Protein AF-A0A8H4BE62-F1 (afdb_monomer_lite)

Radius of gyration: 27.96 Å; chains: 1; bounding box: 68×31×73 Å

Structure (mmCIF, N/CA/C/O backbone):
data_AF-A0A8H4BE62-F1
#
_entry.id   AF-A0A8H4BE62-F1
#
loop_
_atom_site.group_PDB
_atom_site.id
_atom_site.type_symbol
_atom_site.label_atom_id
_atom_site.label_alt_id
_atom_site.label_comp_id
_atom_site.label_asym_id
_atom_site.label_entity_id
_atom_site.label_seq_id
_atom_site.pdbx_PDB_ins_code
_atom_site.Cartn_x
_atom_site.Cartn_y
_atom_site.Cartn_z
_atom_site.occupancy
_atom_site.B_iso_or_equiv
_atom_site.auth_seq_id
_atom_site.auth_comp_id
_atom_site.auth_asym_id
_atom_site.auth_atom_id
_atom_site.pdbx_PDB_model_num
ATOM 1 N N . MET A 1 1 ? -50.046 -5.126 2.661 1.00 38.44 1 MET A N 1
ATOM 2 C CA . MET A 1 1 ? -50.877 -5.846 1.677 1.00 38.44 1 MET A CA 1
ATOM 3 C C . MET A 1 1 ? -49.923 -6.766 0.931 1.00 38.44 1 MET A C 1
ATOM 5 O O . MET A 1 1 ? -48.998 -6.266 0.308 1.00 38.44 1 MET A O 1
ATOM 9 N N . PHE A 1 2 ? -50.019 -8.070 1.193 1.00 35.78 2 PHE A N 1
ATOM 10 C CA . PHE A 1 2 ? -49.223 -9.128 0.557 1.00 35.78 2 PHE A CA 1
ATOM 11 C C . PHE A 1 2 ? -49.812 -9.505 -0.812 1.00 35.78 2 PHE A C 1
ATOM 13 O O . PHE A 1 2 ? -50.955 -9.131 -1.055 1.00 35.78 2 PHE A O 1
ATOM 20 N N . THR A 1 3 ? -49.035 -10.317 -1.556 1.00 38.31 3 THR A N 1
ATOM 21 C CA . THR A 1 3 ? -49.293 -11.178 -2.749 1.00 38.31 3 THR A CA 1
ATOM 22 C C . THR A 1 3 ? -48.547 -10.704 -4.006 1.00 38.31 3 THR A C 1
ATOM 24 O O . THR A 1 3 ? -48.834 -9.619 -4.497 1.00 38.31 3 THR A O 1
ATOM 27 N N . THR A 1 4 ? -47.391 -11.314 -4.338 1.00 46.31 4 THR A N 1
ATOM 28 C CA . THR A 1 4 ? -47.184 -12.451 -5.292 1.00 46.31 4 THR A CA 1
ATOM 29 C C . THR A 1 4 ? -47.584 -12.058 -6.726 1.00 46.31 4 THR A C 1
ATOM 31 O O . THR A 1 4 ? -48.658 -11.518 -6.930 1.00 46.31 4 THR A O 1
ATOM 34 N N . ASP A 1 5 ? -46.744 -12.214 -7.751 1.00 39.62 5 ASP A N 1
ATOM 35 C CA . ASP A 1 5 ? -46.407 -13.542 -8.253 1.00 39.62 5 ASP A CA 1
ATOM 36 C C . ASP A 1 5 ? -45.149 -13.600 -9.129 1.00 39.62 5 ASP A C 1
ATOM 38 O O . ASP A 1 5 ? -44.810 -12.681 -9.876 1.00 39.62 5 ASP A O 1
ATOM 42 N N . LEU A 1 6 ? -44.510 -14.756 -9.010 1.00 47.47 6 LEU A N 1
ATOM 43 C CA . LEU A 1 6 ? -43.543 -15.362 -9.911 1.00 47.47 6 LEU A CA 1
ATOM 44 C C . LEU A 1 6 ? -44.332 -15.975 -11.084 1.00 47.47 6 LEU A C 1
ATOM 46 O O . LEU A 1 6 ? -45.311 -16.658 -10.809 1.00 47.47 6 LEU A O 1
ATOM 50 N N . ALA A 1 7 ? -43.900 -15.811 -12.337 1.00 39.53 7 ALA A N 1
ATOM 51 C CA . ALA A 1 7 ? -43.861 -16.889 -13.344 1.00 39.53 7 ALA A CA 1
ATOM 52 C C . ALA A 1 7 ? -43.546 -16.348 -14.749 1.00 39.53 7 ALA A C 1
ATOM 54 O O . ALA A 1 7 ? -44.242 -15.487 -15.277 1.00 39.53 7 ALA A O 1
ATOM 55 N N . ASP A 1 8 ? -42.484 -16.911 -15.324 1.00 41.12 8 ASP A N 1
ATOM 56 C CA . ASP A 1 8 ? -42.421 -17.468 -16.675 1.00 41.12 8 ASP A CA 1
ATOM 57 C C . ASP A 1 8 ? -43.060 -16.701 -17.838 1.00 41.12 8 ASP A C 1
ATOM 59 O O . ASP A 1 8 ? -44.265 -16.760 -18.061 1.00 41.12 8 ASP A O 1
ATOM 63 N N . SER A 1 9 ? -42.212 -16.158 -18.714 1.00 43.31 9 SER A N 1
ATOM 64 C CA . SER A 1 9 ? -42.371 -16.392 -20.157 1.00 43.31 9 SER A CA 1
ATOM 65 C C . SER A 1 9 ? -41.073 -16.016 -20.877 1.00 43.31 9 SER A C 1
ATOM 67 O O . SER A 1 9 ? -40.690 -14.852 -20.943 1.00 43.31 9 SER A O 1
ATOM 69 N N . LEU A 1 10 ? -40.221 -17.003 -21.133 1.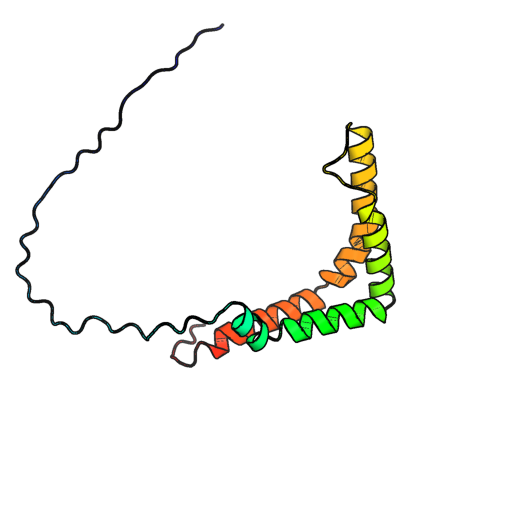00 47.66 10 LEU A N 1
ATOM 70 C CA . LEU A 1 10 ? -40.133 -17.718 -22.408 1.00 47.66 10 LEU A CA 1
ATOM 71 C C . LEU A 1 10 ? -39.304 -16.939 -23.439 1.00 47.66 10 LEU A C 1
ATOM 73 O O . LEU A 1 10 ? -39.735 -15.977 -24.067 1.00 47.66 10 LEU A O 1
ATOM 77 N N . ILE A 1 11 ? -38.074 -17.425 -23.589 1.00 45.84 11 ILE A N 1
ATOM 78 C CA . ILE A 1 11 ? -37.151 -17.151 -24.684 1.00 45.84 11 ILE A CA 1
ATOM 79 C C . ILE A 1 11 ? -37.901 -17.315 -26.012 1.00 45.84 11 ILE A C 1
ATOM 81 O O . ILE A 1 11 ? -38.334 -18.416 -26.343 1.00 45.84 11 ILE A O 1
ATOM 85 N N . HIS A 1 12 ? -38.005 -16.238 -26.787 1.00 39.97 12 HIS A N 1
ATOM 86 C CA . HIS A 1 12 ? -38.400 -16.297 -28.191 1.00 39.97 12 HIS A CA 1
ATOM 87 C C . HIS A 1 12 ? -37.262 -15.732 -29.045 1.00 39.97 12 HIS A C 1
ATOM 89 O O . HIS A 1 12 ? -37.321 -14.616 -29.556 1.00 39.97 12 HIS A O 1
ATOM 95 N N . CYS A 1 13 ? -36.180 -16.505 -29.160 1.00 37.72 13 CYS A N 1
ATOM 96 C CA . CYS A 1 13 ? -35.168 -16.276 -30.185 1.00 37.72 13 CYS A CA 1
ATOM 97 C C . CYS A 1 13 ? -35.760 -16.676 -31.540 1.00 37.72 13 CYS A C 1
ATOM 99 O O . CYS A 1 13 ? -35.693 -17.839 -31.931 1.00 37.72 13 CYS A O 1
ATOM 101 N N . SER A 1 14 ? -36.343 -15.715 -32.254 1.00 42.81 14 SER A N 1
ATOM 102 C CA . SER A 1 14 ? -36.630 -15.872 -33.680 1.00 42.81 14 SER A CA 1
ATOM 103 C C . SER A 1 14 ? -35.317 -15.730 -34.446 1.00 42.81 14 SER A C 1
ATOM 105 O O . SER A 1 14 ? -34.847 -14.616 -34.669 1.00 42.81 14 SER A O 1
ATOM 107 N N . ILE A 1 15 ? -34.707 -16.852 -34.821 1.00 42.78 15 ILE A N 1
ATOM 108 C CA . ILE A 1 15 ? -33.654 -16.875 -35.837 1.00 42.78 15 ILE A CA 1
ATOM 109 C C . ILE A 1 15 ? -34.369 -16.648 -37.172 1.00 42.78 15 ILE A C 1
ATOM 111 O O . ILE A 1 15 ? -35.043 -17.544 -37.674 1.00 42.78 15 ILE A O 1
ATOM 115 N N . LEU A 1 16 ? -34.296 -15.425 -37.697 1.00 43.72 16 LEU A N 1
ATOM 116 C CA . LEU A 1 16 ? -34.649 -15.158 -39.085 1.00 43.72 16 LEU A CA 1
ATOM 117 C C . LEU A 1 16 ? -33.432 -15.565 -39.923 1.00 43.72 16 LEU A C 1
ATOM 119 O O . LEU A 1 16 ? -32.445 -14.835 -40.004 1.00 43.72 16 LEU A O 1
ATOM 123 N N . GLU A 1 17 ? -33.475 -16.786 -40.447 1.00 50.88 17 GLU A N 1
ATOM 124 C CA . GLU A 1 17 ? -32.601 -17.236 -41.523 1.00 50.88 17 GLU A CA 1
ATOM 125 C C . GLU A 1 17 ? -32.975 -16.463 -42.790 1.00 50.88 17 GLU A C 1
ATOM 127 O O . GLU A 1 17 ? -33.929 -16.826 -43.471 1.00 50.88 17 GLU A O 1
ATOM 132 N N . ASP A 1 18 ? -32.222 -15.414 -43.113 1.00 43.28 18 ASP A N 1
ATOM 133 C CA . ASP A 1 18 ? -32.136 -14.942 -44.492 1.00 43.28 18 ASP A CA 1
ATOM 134 C C . ASP A 1 18 ? -30.771 -15.354 -45.039 1.00 43.28 18 ASP A C 1
ATOM 136 O O . ASP A 1 18 ? -29.715 -14.834 -44.668 1.00 43.28 18 ASP A O 1
ATOM 140 N N . ALA A 1 19 ? -30.821 -16.376 -45.891 1.00 54.78 19 ALA A N 1
ATOM 141 C CA . ALA A 1 19 ? -29.708 -16.888 -46.660 1.00 54.78 19 ALA A CA 1
ATOM 142 C C . ALA A 1 19 ? -29.178 -15.783 -47.583 1.00 54.78 19 ALA A C 1
ATOM 144 O O . ALA A 1 19 ? -29.760 -15.492 -48.628 1.00 54.78 19 ALA A O 1
ATOM 145 N N . MET A 1 20 ? -28.066 -15.164 -47.192 1.00 49.94 20 MET A N 1
ATOM 146 C CA . MET A 1 20 ? -27.285 -14.343 -48.105 1.00 49.94 20 MET A CA 1
ATOM 147 C C . MET A 1 20 ? -26.457 -15.256 -49.009 1.00 49.94 20 MET A C 1
ATOM 149 O O . MET A 1 20 ? -25.501 -15.899 -48.577 1.00 49.94 20 MET A O 1
ATOM 153 N N . ASP A 1 21 ? -26.901 -15.299 -50.259 1.00 48.38 21 ASP A N 1
ATOM 154 C CA . ASP A 1 21 ? -26.211 -15.752 -51.460 1.00 48.38 21 ASP A CA 1
ATOM 155 C C . ASP A 1 21 ? -24.724 -15.341 -51.427 1.00 48.38 21 ASP A C 1
ATOM 157 O O . ASP A 1 21 ? -24.388 -14.155 -51.437 1.00 48.38 21 ASP A O 1
ATOM 161 N N . MET A 1 22 ? -23.831 -16.323 -51.288 1.00 52.16 22 MET A N 1
ATOM 162 C CA . MET A 1 22 ? -22.380 -16.127 -51.249 1.00 52.16 22 MET A CA 1
ATOM 163 C C . MET A 1 22 ? -21.817 -16.440 -52.627 1.00 52.16 22 MET A C 1
ATOM 165 O O . MET A 1 22 ? -21.347 -17.549 -52.873 1.00 52.16 22 MET A O 1
ATOM 169 N N . ASP A 1 23 ? -21.849 -15.441 -53.498 1.00 54.56 23 ASP A N 1
ATOM 170 C CA . ASP A 1 23 ? -21.053 -15.431 -54.718 1.00 54.56 23 ASP A CA 1
ATOM 171 C C . ASP A 1 23 ? -20.377 -14.061 -54.837 1.00 54.56 23 ASP A C 1
ATOM 173 O O . ASP A 1 23 ? -20.781 -13.180 -55.591 1.00 54.56 23 ASP A O 1
ATOM 177 N N . ASP A 1 24 ? -19.351 -13.856 -54.011 1.00 48.34 24 ASP A N 1
ATOM 178 C CA . ASP A 1 24 ? -18.363 -12.816 -54.262 1.00 48.34 24 ASP A CA 1
ATOM 179 C C . ASP A 1 24 ? -16.982 -13.386 -53.946 1.00 48.34 24 ASP A C 1
ATOM 181 O O . ASP A 1 24 ? -16.659 -13.753 -52.811 1.00 48.34 24 ASP A O 1
ATOM 185 N N . ALA A 1 25 ? -16.186 -13.553 -54.997 1.00 57.47 25 ALA A N 1
ATOM 186 C CA . ALA A 1 25 ? -14.818 -14.022 -54.922 1.00 57.47 25 ALA A CA 1
ATOM 187 C C . ALA A 1 25 ? -13.970 -12.944 -54.234 1.00 57.47 25 ALA A C 1
ATOM 189 O O . ALA A 1 25 ? -13.352 -12.103 -54.885 1.00 57.47 25 ALA A O 1
ATOM 190 N N . VAL A 1 26 ? -13.951 -12.964 -52.900 1.00 52.88 26 VAL A N 1
ATOM 191 C CA . VAL A 1 26 ? -13.080 -12.100 -52.107 1.00 52.88 26 VAL A CA 1
ATOM 192 C C . VAL A 1 26 ? -11.647 -12.565 -52.331 1.00 52.88 26 VAL A C 1
ATOM 194 O O . VAL A 1 26 ? -11.256 -13.660 -51.924 1.00 52.88 26 VAL A O 1
ATOM 197 N N . ASP A 1 27 ? -10.884 -11.719 -53.017 1.00 49.28 27 ASP A N 1
ATOM 198 C CA . ASP A 1 27 ? -9.439 -11.805 -53.161 1.00 49.28 27 ASP A CA 1
ATOM 199 C C . ASP A 1 27 ? -8.810 -12.267 -51.837 1.00 49.28 27 ASP A C 1
ATOM 201 O O . ASP A 1 27 ? -8.907 -11.596 -50.807 1.00 49.28 27 ASP A O 1
ATOM 205 N N . SER A 1 28 ? -8.184 -13.449 -51.851 1.00 53.31 28 SER A N 1
ATOM 206 C CA . SER A 1 28 ? -7.557 -14.079 -50.679 1.00 53.31 28 SER A CA 1
ATOM 207 C C . SER A 1 28 ? -6.286 -13.358 -50.206 1.00 53.31 28 SER A C 1
ATOM 209 O O .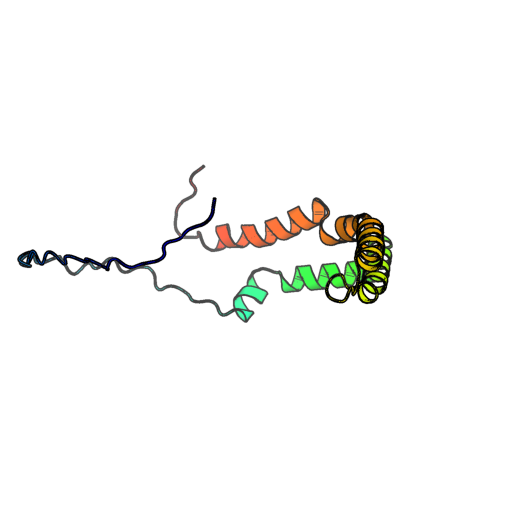 SER A 1 28 ? -5.449 -13.931 -49.507 1.00 53.31 28 SER A O 1
ATOM 211 N N . GLY A 1 29 ? -6.173 -12.062 -50.493 1.00 54.06 29 GLY A N 1
ATOM 212 C CA . GLY A 1 29 ? -5.464 -11.103 -49.661 1.00 54.06 29 GLY A CA 1
ATOM 213 C C . GLY A 1 29 ? -6.135 -10.960 -48.293 1.00 54.06 29 GLY A C 1
ATOM 214 O O . GLY A 1 29 ? -6.365 -9.845 -47.830 1.00 54.06 29 GLY A O 1
ATOM 215 N N . CYS A 1 30 ? -6.459 -12.081 -47.632 1.00 56.94 30 CYS A N 1
ATOM 216 C CA . CYS A 1 30 ? -6.774 -12.105 -46.217 1.00 56.94 30 CYS A CA 1
ATOM 217 C C . CYS A 1 30 ? -5.665 -11.322 -45.532 1.00 56.94 30 CYS A C 1
ATOM 219 O O . CYS A 1 30 ? -4.498 -11.712 -45.612 1.00 56.94 30 CYS A O 1
ATOM 221 N N . LEU A 1 31 ? -6.049 -10.201 -44.923 1.00 58.91 31 LEU A N 1
ATOM 222 C CA . LEU A 1 31 ? -5.231 -9.362 -44.066 1.00 58.91 31 LEU A CA 1
ATOM 223 C C . LEU A 1 31 ? -4.396 -10.279 -43.172 1.00 58.91 31 LEU A C 1
ATOM 225 O O . LEU A 1 31 ? -4.888 -10.791 -42.166 1.00 58.91 31 LEU A O 1
ATOM 229 N N . ARG A 1 32 ? -3.150 -10.554 -43.577 1.00 63.16 32 ARG A N 1
ATOM 230 C CA . ARG A 1 32 ? -2.206 -11.294 -42.750 1.00 63.16 32 ARG A CA 1
ATOM 231 C C . ARG A 1 32 ? -1.914 -10.372 -41.587 1.00 63.16 32 ARG A C 1
ATOM 233 O O . ARG A 1 32 ? -1.083 -9.473 -41.693 1.00 63.16 32 ARG A O 1
ATOM 240 N N . LEU A 1 33 ? -2.666 -10.559 -40.507 1.00 60.56 33 LEU A N 1
ATOM 241 C CA . LEU A 1 33 ? -2.333 -9.957 -39.235 1.00 60.56 33 LEU A CA 1
ATOM 242 C C . LEU A 1 33 ? -0.888 -10.366 -38.928 1.00 60.56 33 LEU A C 1
ATOM 244 O O . LEU A 1 33 ? -0.531 -11.527 -39.167 1.00 60.56 33 LEU A O 1
ATOM 248 N N . PRO A 1 34 ? -0.048 -9.431 -38.457 1.00 67.50 34 PRO A N 1
ATOM 249 C CA . PRO A 1 34 ? 1.276 -9.778 -37.980 1.00 67.50 34 PRO A CA 1
ATOM 250 C C . PRO A 1 34 ? 1.162 -10.957 -37.020 1.00 67.50 34 PRO A C 1
ATOM 252 O O . PRO A 1 34 ? 0.260 -10.998 -36.181 1.00 67.50 34 PRO A O 1
ATOM 255 N N . GLU A 1 35 ? 2.056 -11.925 -37.180 1.00 69.31 35 GLU A N 1
ATOM 256 C CA . GLU A 1 35 ? 2.107 -13.105 -36.332 1.00 69.31 35 GLU A CA 1
ATOM 257 C C . GLU A 1 35 ? 2.207 -12.639 -34.873 1.00 69.31 35 GLU A C 1
ATOM 259 O O . GLU A 1 35 ? 3.158 -11.956 -34.481 1.00 69.31 35 GLU A O 1
ATOM 264 N N . THR A 1 36 ? 1.165 -12.897 -34.079 1.00 67.38 36 THR A N 1
ATOM 265 C CA . THR A 1 36 ? 1.090 -12.363 -32.720 1.00 67.38 36 THR A CA 1
ATOM 266 C C . THR A 1 36 ? 2.125 -13.071 -31.860 1.00 67.38 36 THR A C 1
ATOM 268 O O . THR A 1 36 ? 1.949 -14.238 -31.500 1.00 67.38 36 THR A O 1
ATOM 271 N N . CYS A 1 37 ? 3.202 -12.370 -31.506 1.00 60.50 37 CYS A N 1
ATOM 272 C CA . CYS A 1 37 ? 4.183 -12.877 -30.558 1.00 60.50 37 CYS A CA 1
ATOM 273 C C . CYS A 1 37 ? 3.513 -13.033 -29.187 1.00 60.50 37 CYS A C 1
ATOM 275 O O . CYS A 1 37 ? 3.165 -12.052 -28.529 1.00 60.50 37 CYS A O 1
ATOM 277 N N . THR A 1 38 ? 3.285 -14.277 -28.765 1.00 66.06 38 THR A N 1
ATOM 278 C CA . THR A 1 38 ? 2.722 -14.572 -27.446 1.00 66.06 38 THR A CA 1
ATOM 279 C C . THR A 1 38 ? 3.877 -14.744 -26.467 1.00 66.06 38 THR A C 1
ATOM 281 O O . THR A 1 38 ? 4.506 -15.798 -26.423 1.00 66.06 38 THR A O 1
ATOM 284 N N . LEU A 1 39 ? 4.191 -13.701 -25.699 1.00 66.19 39 LEU A N 1
ATOM 285 C CA . LEU A 1 39 ? 5.180 -13.808 -24.626 1.00 66.19 39 LEU A CA 1
ATOM 286 C C . LEU A 1 39 ? 4.569 -14.549 -23.431 1.00 66.19 39 LEU A C 1
ATOM 288 O O . LEU A 1 39 ? 3.464 -14.235 -22.983 1.00 66.19 39 LEU A O 1
ATOM 292 N N . GLY A 1 40 ? 5.293 -15.522 -22.882 1.00 72.69 40 GLY A N 1
ATOM 293 C CA . GLY A 1 40 ? 4.886 -16.206 -21.662 1.00 72.69 40 GLY A CA 1
ATOM 294 C C . GLY A 1 40 ? 5.025 -15.301 -20.426 1.00 72.69 40 GLY A C 1
ATOM 295 O O . GLY A 1 40 ? 5.870 -14.403 -20.399 1.00 72.69 40 GLY A O 1
ATOM 296 N N . PRO A 1 41 ? 4.295 -15.562 -19.322 1.00 65.00 41 PRO A N 1
ATOM 297 C CA . PRO A 1 41 ? 4.335 -14.726 -18.111 1.00 65.00 41 PRO A CA 1
ATOM 298 C C . PRO A 1 41 ? 5.741 -14.494 -17.530 1.00 65.00 41 PRO A C 1
ATOM 300 O O . PRO A 1 41 ? 6.021 -13.450 -16.944 1.00 65.00 41 PRO A O 1
ATOM 303 N N . LYS A 1 42 ? 6.648 -15.464 -17.694 1.00 65.56 42 LYS A N 1
ATOM 304 C CA . LYS A 1 42 ? 8.042 -15.368 -17.229 1.00 65.56 42 LYS A CA 1
ATOM 305 C C . LYS A 1 42 ? 8.903 -14.453 -18.104 1.00 65.56 42 LYS A C 1
ATOM 307 O O . LYS A 1 42 ? 9.836 -13.841 -17.590 1.00 65.56 42 LYS A O 1
ATOM 312 N N . GLU A 1 43 ? 8.612 -14.384 -19.398 1.00 65.12 43 GLU A N 1
ATOM 313 C CA . GLU A 1 43 ? 9.312 -13.525 -20.359 1.00 65.12 43 GLU A CA 1
ATOM 314 C C . GLU A 1 43 ? 8.844 -12.082 -20.189 1.00 65.12 43 GLU A C 1
ATOM 316 O O . GLU A 1 43 ? 9.677 -11.195 -20.024 1.00 65.12 43 GLU A O 1
ATOM 321 N N . ILE A 1 44 ? 7.529 -11.898 -20.033 1.00 62.50 44 ILE A N 1
ATOM 322 C CA . ILE A 1 44 ? 6.885 -10.643 -19.625 1.00 62.50 44 ILE A CA 1
ATOM 323 C C . ILE A 1 44 ? 7.501 -10.120 -18.313 1.00 62.50 44 ILE A C 1
ATOM 325 O O . ILE A 1 44 ? 7.905 -8.968 -18.207 1.00 62.50 44 ILE A O 1
ATOM 329 N N . ALA A 1 45 ? 7.664 -10.964 -17.289 1.00 61.09 45 ALA A N 1
ATOM 330 C CA . ALA A 1 45 ? 8.252 -10.523 -16.019 1.00 61.09 45 ALA A CA 1
ATOM 331 C C . ALA A 1 45 ? 9.728 -10.075 -16.131 1.00 61.09 45 ALA A C 1
ATOM 333 O O . ALA A 1 45 ? 10.182 -9.256 -15.322 1.00 61.09 45 ALA A O 1
ATOM 334 N N . LYS A 1 46 ? 10.479 -10.617 -17.102 1.00 61.47 46 LYS A N 1
ATOM 335 C CA . LYS A 1 46 ? 11.889 -10.278 -17.348 1.00 61.47 46 LYS A CA 1
ATOM 336 C C . LYS A 1 46 ? 12.058 -9.033 -18.223 1.00 61.47 46 LYS A C 1
ATOM 338 O O . LYS A 1 46 ? 12.947 -8.245 -17.907 1.00 61.47 46 LYS A O 1
ATOM 343 N N . SER A 1 47 ? 11.241 -8.840 -19.264 1.00 63.91 47 SER A N 1
ATOM 344 C CA . SER A 1 47 ? 11.350 -7.676 -20.165 1.00 63.91 47 SER A CA 1
ATOM 345 C C . SER A 1 47 ? 10.980 -6.367 -19.463 1.00 63.91 47 SER A C 1
ATOM 347 O O . SER A 1 47 ? 11.697 -5.381 -19.576 1.00 63.91 47 SER A O 1
ATOM 349 N N . ILE A 1 48 ? 9.959 -6.398 -18.601 1.00 64.19 48 ILE A N 1
ATOM 350 C CA . ILE A 1 48 ? 9.343 -5.197 -18.005 1.00 64.19 48 ILE A CA 1
ATOM 351 C C . ILE A 1 48 ? 10.198 -4.569 -16.878 1.00 64.19 48 ILE A C 1
ATOM 353 O O . ILE A 1 48 ? 9.830 -3.572 -16.257 1.00 64.19 48 ILE A O 1
ATOM 357 N N . GLY A 1 49 ? 11.342 -5.166 -16.518 1.00 71.62 49 GLY A N 1
ATOM 358 C CA . GLY A 1 49 ? 12.145 -4.709 -15.374 1.00 71.62 49 GLY A CA 1
ATOM 359 C C . GLY A 1 49 ? 11.404 -4.793 -14.027 1.00 71.62 49 GLY A C 1
ATOM 360 O O . GLY A 1 49 ? 11.888 -4.290 -13.009 1.00 71.62 49 GLY A O 1
ATOM 361 N N . LEU A 1 50 ? 10.244 -5.460 -13.990 1.00 77.56 50 LEU A N 1
ATOM 362 C CA . LEU A 1 50 ? 9.410 -5.632 -12.802 1.00 77.56 50 LEU A CA 1
ATOM 363 C C . LEU A 1 50 ? 10.151 -6.430 -11.720 1.00 77.56 50 LEU A C 1
ATOM 365 O O . LEU A 1 50 ? 10.058 -6.116 -10.532 1.00 77.56 50 LEU A O 1
ATOM 369 N N . ALA A 1 51 ? 10.959 -7.411 -12.130 1.00 81.00 51 ALA A N 1
ATOM 370 C CA . ALA A 1 51 ? 11.861 -8.140 -11.240 1.00 81.00 51 ALA A CA 1
ATOM 371 C C . ALA A 1 51 ? 12.878 -7.203 -10.549 1.00 81.00 51 ALA A C 1
ATOM 373 O O . ALA A 1 51 ? 13.121 -7.310 -9.345 1.00 81.00 51 ALA A O 1
ATOM 374 N N . SER A 1 52 ? 13.428 -6.231 -11.281 1.00 83.56 52 SER A N 1
ATOM 375 C CA . SER A 1 52 ? 14.365 -5.238 -10.739 1.00 83.56 52 SER A CA 1
ATOM 376 C C . SER A 1 52 ? 13.667 -4.249 -9.805 1.00 83.56 52 SER A C 1
ATOM 378 O O . SER A 1 52 ? 14.195 -3.925 -8.740 1.00 83.56 52 SER A O 1
ATOM 380 N N . PHE A 1 53 ? 12.456 -3.805 -10.155 1.00 85.12 53 PHE A N 1
ATOM 381 C CA . PHE A 1 53 ? 11.642 -2.932 -9.307 1.00 85.12 53 PHE A CA 1
ATOM 382 C C . PHE A 1 53 ? 11.256 -3.601 -7.986 1.00 85.12 53 PHE A C 1
ATOM 384 O O . PHE A 1 53 ? 11.455 -3.017 -6.922 1.00 85.12 53 PHE A O 1
ATOM 391 N N . THR A 1 54 ? 10.765 -4.839 -8.037 1.00 87.19 54 THR A N 1
ATOM 392 C CA . THR A 1 54 ? 10.396 -5.613 -6.841 1.00 87.19 54 THR A CA 1
ATOM 393 C C . THR A 1 54 ? 11.611 -5.892 -5.955 1.00 87.19 54 THR A C 1
ATOM 395 O O . THR A 1 54 ? 11.544 -5.677 -4.744 1.00 87.19 54 THR A O 1
ATOM 398 N N . SER A 1 55 ? 12.757 -6.251 -6.543 1.00 90.00 55 SER A N 1
ATOM 399 C CA . SER A 1 55 ? 14.023 -6.427 -5.812 1.00 90.00 55 SER A CA 1
ATOM 400 C C . SER A 1 55 ? 14.504 -5.126 -5.159 1.00 90.00 55 SER A C 1
ATOM 402 O O . SER A 1 55 ? 14.903 -5.114 -3.993 1.00 90.00 55 SER A O 1
ATOM 404 N N . SER A 1 56 ? 14.428 -4.005 -5.881 1.00 89.94 56 SER A N 1
ATOM 405 C CA . SER A 1 56 ? 14.772 -2.680 -5.358 1.00 89.94 56 SER A CA 1
ATOM 406 C C . SER A 1 56 ? 13.856 -2.275 -4.203 1.00 89.94 56 SER A C 1
ATOM 408 O O . SER A 1 56 ? 14.333 -1.820 -3.162 1.00 89.94 56 SER A O 1
ATOM 410 N N . LEU A 1 57 ? 12.548 -2.509 -4.335 1.00 92.19 57 LEU A N 1
ATOM 411 C CA . LEU A 1 57 ? 11.569 -2.234 -3.290 1.00 92.19 57 LEU A CA 1
ATOM 412 C C . LEU A 1 57 ? 11.829 -3.081 -2.036 1.00 92.19 57 LEU A C 1
ATOM 414 O O . LEU A 1 57 ? 11.839 -2.536 -0.933 1.00 92.19 57 LEU A O 1
ATOM 418 N N . ALA A 1 58 ? 12.125 -4.374 -2.197 1.00 93.56 58 ALA A N 1
ATOM 419 C CA . ALA A 1 58 ? 12.489 -5.265 -1.095 1.00 93.56 58 ALA A CA 1
ATOM 420 C C . ALA A 1 58 ? 13.783 -4.818 -0.392 1.00 93.56 58 ALA A C 1
ATOM 422 O O . ALA A 1 58 ? 13.852 -4.785 0.837 1.00 93.56 58 ALA A O 1
ATOM 423 N N . ASN A 1 59 ? 14.798 -4.400 -1.151 1.00 94.94 59 ASN A N 1
ATOM 424 C CA . ASN A 1 59 ? 16.032 -3.853 -0.584 1.00 94.94 59 ASN A CA 1
ATOM 425 C C . ASN A 1 59 ? 15.792 -2.525 0.143 1.00 94.94 59 ASN A C 1
ATOM 427 O O . ASN A 1 59 ? 16.306 -2.313 1.241 1.00 94.94 59 ASN A O 1
ATOM 431 N N . LYS A 1 60 ? 14.977 -1.636 -0.430 1.00 94.06 60 LYS A N 1
ATOM 432 C CA . LYS A 1 60 ? 14.592 -0.366 0.195 1.00 94.06 60 LYS A CA 1
ATOM 433 C C . LYS A 1 60 ? 13.825 -0.597 1.496 1.00 94.06 60 LYS A C 1
ATOM 435 O O . LYS A 1 60 ? 14.051 0.130 2.466 1.00 94.06 60 LYS A O 1
ATOM 440 N N . LYS A 1 61 ? 12.971 -1.622 1.537 1.00 96.94 61 LYS A N 1
ATOM 441 C CA . LYS A 1 61 ? 12.218 -2.016 2.732 1.00 96.94 61 LYS A CA 1
ATOM 442 C C . LYS A 1 61 ? 13.148 -2.367 3.898 1.00 96.94 61 LYS A C 1
ATOM 444 O O . LYS A 1 61 ? 12.929 -1.895 5.002 1.00 96.94 61 LYS A O 1
ATOM 449 N N . LYS A 1 62 ? 14.242 -3.084 3.620 1.00 97.12 62 LYS A N 1
ATOM 450 C CA . LYS A 1 62 ? 15.255 -3.504 4.610 1.00 97.12 62 LYS A CA 1
ATOM 451 C C . LYS A 1 62 ? 16.229 -2.411 5.065 1.00 97.12 62 LYS A C 1
ATOM 453 O O . LYS A 1 62 ? 17.008 -2.641 5.978 1.00 97.12 62 LYS A O 1
ATOM 458 N N . ARG A 1 63 ? 16.306 -1.280 4.356 1.00 96.50 63 ARG A N 1
ATOM 459 C CA . ARG A 1 63 ? 17.380 -0.283 4.556 1.00 96.50 63 ARG A CA 1
ATOM 460 C C . ARG A 1 63 ? 16.886 1.089 4.979 1.00 96.50 63 ARG A C 1
ATOM 462 O O . ARG A 1 63 ? 17.672 1.887 5.478 1.00 96.50 63 ARG A O 1
ATOM 469 N N . SER A 1 64 ? 15.622 1.403 4.720 1.00 96.19 64 SER A N 1
ATOM 470 C CA . SER A 1 64 ? 15.067 2.729 4.985 1.00 96.19 64 SER A CA 1
ATOM 471 C C . SER A 1 64 ? 14.196 2.720 6.234 1.00 96.19 64 SER A C 1
ATOM 473 O O . SER A 1 64 ? 13.493 1.749 6.489 1.00 96.19 64 SER A O 1
ATOM 475 N N . SER A 1 65 ? 14.185 3.833 6.973 1.00 96.56 65 SER A N 1
ATOM 476 C CA . SER A 1 65 ? 13.289 4.012 8.126 1.00 96.56 65 SER A CA 1
ATOM 477 C C . SER A 1 65 ? 11.818 3.808 7.739 1.00 96.56 65 SER A C 1
ATOM 479 O O . SER A 1 65 ? 11.122 3.015 8.364 1.00 96.56 65 SER A O 1
ATOM 481 N N . ALA A 1 66 ? 11.374 4.409 6.628 1.00 95.38 66 ALA A N 1
ATOM 482 C CA . ALA A 1 66 ? 10.028 4.190 6.090 1.00 95.38 66 ALA A CA 1
ATOM 483 C C . ALA A 1 66 ? 9.758 2.713 5.740 1.00 95.38 66 ALA A C 1
ATOM 485 O O . ALA A 1 66 ? 8.645 2.228 5.908 1.00 95.38 66 ALA A O 1
ATOM 486 N N . GLY A 1 67 ? 10.780 1.988 5.277 1.00 96.94 67 GLY A N 1
ATOM 487 C CA . GLY A 1 67 ? 10.707 0.553 5.015 1.00 96.94 67 GLY A CA 1
ATOM 488 C C . GLY A 1 67 ? 10.549 -0.288 6.280 1.00 96.94 67 GLY A C 1
ATOM 489 O O . GLY A 1 67 ? 9.722 -1.198 6.308 1.00 96.94 67 GLY A O 1
ATOM 490 N N . HIS A 1 68 ? 11.276 0.048 7.346 1.00 97.69 68 HIS A N 1
ATOM 491 C CA . HIS A 1 68 ? 11.109 -0.593 8.651 1.00 97.69 68 HIS A CA 1
ATOM 492 C C . HIS A 1 68 ? 9.731 -0.299 9.251 1.00 97.69 68 HIS A C 1
ATOM 494 O O . HIS A 1 68 ? 9.070 -1.220 9.715 1.00 97.69 68 HIS A O 1
ATOM 500 N N . GLN A 1 69 ? 9.256 0.947 9.163 1.00 97.62 69 GLN A N 1
ATOM 501 C CA . GLN A 1 69 ? 7.908 1.321 9.604 1.00 97.62 69 GLN A CA 1
ATOM 502 C C . GLN A 1 69 ? 6.819 0.561 8.840 1.00 97.62 69 GLN A C 1
ATOM 504 O O . GLN A 1 69 ? 5.884 0.063 9.456 1.00 97.62 69 GLN A O 1
ATOM 509 N N . ALA A 1 70 ? 6.951 0.427 7.516 1.00 97.00 70 ALA A N 1
ATOM 510 C CA . ALA A 1 70 ? 6.025 -0.371 6.716 1.00 97.00 70 ALA A CA 1
ATOM 511 C C . ALA A 1 70 ? 6.087 -1.864 7.080 1.00 97.00 70 ALA A C 1
ATOM 513 O O . ALA A 1 70 ? 5.053 -2.509 7.165 1.00 97.00 70 ALA A O 1
ATOM 514 N N . SER A 1 71 ? 7.280 -2.405 7.347 1.00 97.62 71 SER A N 1
ATOM 515 C CA . SER A 1 71 ? 7.438 -3.806 7.773 1.00 97.62 71 SER A CA 1
ATOM 516 C C . SER A 1 71 ? 6.770 -4.069 9.122 1.00 97.62 71 SER A C 1
ATOM 518 O O . SER A 1 71 ? 6.050 -5.047 9.264 1.00 97.62 71 SER A O 1
ATOM 520 N N . HIS A 1 72 ? 6.962 -3.167 10.085 1.00 97.31 72 HIS A N 1
ATOM 521 C CA . HIS A 1 72 ? 6.294 -3.239 11.381 1.00 97.31 72 HIS A CA 1
ATOM 522 C C . HIS A 1 72 ? 4.771 -3.123 11.235 1.00 97.31 72 HIS A C 1
ATOM 524 O O . HIS A 1 72 ? 4.030 -3.882 11.846 1.00 97.31 72 HIS A O 1
ATOM 530 N N . ALA A 1 73 ? 4.286 -2.195 10.403 1.00 97.06 73 ALA A N 1
ATOM 531 C CA . ALA A 1 73 ? 2.858 -2.053 10.128 1.00 97.06 73 ALA A CA 1
ATOM 532 C C . ALA A 1 73 ? 2.262 -3.336 9.522 1.00 97.06 73 ALA A C 1
ATOM 534 O O . ALA A 1 73 ? 1.201 -3.772 9.947 1.00 97.06 73 ALA A O 1
ATOM 535 N N . GLU A 1 74 ? 2.948 -3.979 8.575 1.00 96.69 74 GLU A N 1
ATOM 536 C CA . GLU A 1 74 ? 2.509 -5.271 8.037 1.00 96.69 74 GLU A CA 1
ATOM 537 C C . GLU A 1 74 ? 2.423 -6.354 9.111 1.00 96.69 74 GLU A C 1
ATOM 539 O O . GLU A 1 74 ? 1.433 -7.078 9.153 1.00 96.69 74 GLU A O 1
ATOM 544 N N . GLU A 1 75 ? 3.430 -6.449 9.981 1.00 96.38 75 GLU A N 1
ATOM 545 C CA . GLU A 1 75 ? 3.448 -7.421 11.075 1.00 96.38 75 GLU A CA 1
ATOM 546 C C . GLU A 1 75 ? 2.274 -7.216 12.035 1.00 96.38 75 GLU A C 1
ATOM 548 O O . GLU A 1 75 ? 1.598 -8.182 12.384 1.00 96.38 75 GLU A O 1
ATOM 553 N N . VAL A 1 76 ? 1.966 -5.960 12.381 1.00 95.94 76 VAL A N 1
ATOM 554 C CA . VAL A 1 76 ? 0.763 -5.626 13.151 1.00 95.94 76 VAL A CA 1
ATOM 555 C C . VAL A 1 76 ? -0.476 -6.131 12.415 1.00 95.94 76 VAL A C 1
ATOM 557 O O . VAL A 1 76 ? -1.239 -6.907 12.980 1.00 95.94 76 VAL A O 1
ATOM 560 N N . LEU A 1 77 ? -0.664 -5.770 11.143 1.00 95.00 77 LEU A N 1
ATOM 561 C CA . LEU A 1 77 ? -1.880 -6.104 10.391 1.00 95.00 77 LEU A CA 1
ATOM 562 C C . LEU A 1 77 ? -2.094 -7.606 10.156 1.00 95.00 77 LEU A C 1
ATOM 564 O O . LEU A 1 77 ? -3.243 -8.014 9.981 1.00 95.00 77 LEU A O 1
ATOM 568 N N . LEU A 1 78 ? -1.047 -8.440 10.211 1.00 93.62 78 LEU A N 1
ATOM 569 C CA . LEU A 1 78 ? -1.200 -9.902 10.192 1.00 93.62 78 LEU A CA 1
ATOM 570 C C . LEU A 1 78 ? -2.058 -10.413 11.361 1.00 93.62 78 LEU A C 1
ATOM 572 O O . LEU A 1 78 ? -2.753 -11.417 11.209 1.00 93.62 78 LEU A O 1
ATOM 576 N N . GLY A 1 79 ? -2.049 -9.713 12.499 1.00 92.56 79 GLY A N 1
ATOM 577 C CA . GLY A 1 79 ? -2.881 -10.029 13.662 1.00 92.56 79 GLY A CA 1
ATOM 578 C C . GLY A 1 79 ? -4.323 -9.512 13.586 1.00 92.56 79 GLY A C 1
ATOM 579 O O . GLY A 1 79 ? -5.167 -9.976 14.348 1.00 92.56 79 GLY A O 1
ATOM 580 N N . TYR A 1 80 ? -4.637 -8.588 12.670 1.00 93.62 80 TYR A N 1
ATOM 581 C CA . TYR A 1 80 ? -5.928 -7.884 12.617 1.00 93.62 80 TYR A CA 1
ATOM 582 C C . TYR A 1 80 ? -6.685 -8.206 11.326 1.00 93.62 80 TYR A C 1
ATOM 584 O O . TYR A 1 80 ? -6.841 -7.375 10.425 1.00 93.62 80 TYR A O 1
ATOM 592 N N . SER A 1 81 ? -7.165 -9.445 11.219 1.00 90.00 81 SER A N 1
ATOM 593 C CA . SER A 1 81 ? -7.933 -9.878 10.052 1.00 90.00 81 SER A CA 1
ATOM 594 C C . SER A 1 81 ? -9.373 -9.366 10.098 1.00 90.00 81 SER A C 1
ATOM 596 O O . SER A 1 81 ? -10.136 -9.715 10.994 1.00 90.00 81 SER A O 1
ATOM 598 N N . LEU A 1 82 ? -9.778 -8.601 9.082 1.00 89.38 82 LEU A N 1
ATOM 599 C CA . LEU A 1 82 ? -11.165 -8.138 8.931 1.00 89.38 82 LEU A CA 1
ATOM 600 C C . LEU A 1 82 ? -12.134 -9.274 8.559 1.00 89.38 82 LEU A C 1
ATOM 602 O O . LEU A 1 82 ? -13.328 -9.177 8.819 1.00 89.38 82 LEU A O 1
ATOM 606 N N . HIS A 1 83 ? -11.624 -10.357 7.967 1.00 89.00 83 HIS A N 1
ATOM 607 C CA . HIS A 1 83 ? -12.438 -11.489 7.515 1.00 89.00 83 HIS A CA 1
ATOM 608 C C . HIS A 1 83 ? -12.835 -12.452 8.639 1.00 89.00 83 HIS A C 1
ATOM 610 O O . HIS A 1 83 ? -13.757 -13.240 8.455 1.00 89.00 83 HIS A O 1
ATOM 616 N N . HIS A 1 84 ? -12.149 -12.399 9.783 1.00 90.12 84 HIS A N 1
ATOM 617 C CA . HIS A 1 84 ? -12.354 -13.327 10.899 1.00 90.12 84 HIS A CA 1
ATOM 618 C C . HIS A 1 84 ? -13.022 -12.670 12.118 1.00 90.12 84 HIS A C 1
ATOM 620 O O . HIS A 1 84 ? -13.074 -13.280 13.183 1.00 90.12 84 HIS A O 1
ATOM 626 N N . CYS A 1 85 ? -13.532 -11.443 11.977 1.00 94.44 85 CYS A N 1
ATOM 627 C CA . CYS A 1 85 ? -14.267 -10.761 13.040 1.00 94.44 85 CYS A CA 1
ATOM 628 C C . CYS A 1 85 ? -15.594 -11.479 13.320 1.00 94.44 85 CYS A C 1
ATOM 630 O O . CYS A 1 85 ? -16.370 -11.737 12.399 1.00 94.44 85 CYS A O 1
ATOM 632 N N . GLN A 1 86 ? -15.886 -11.758 14.589 1.00 94.94 86 GLN A N 1
ATOM 633 C CA . GLN A 1 86 ? -17.115 -12.446 15.004 1.00 94.94 86 GLN A CA 1
ATOM 634 C C . GLN A 1 86 ? -18.241 -11.474 15.366 1.00 94.94 86 GLN A C 1
ATOM 636 O O . GLN A 1 86 ? -19.407 -11.858 15.450 1.00 94.94 86 GLN A O 1
ATOM 641 N N . ASN A 1 87 ? -17.904 -10.208 15.605 1.00 95.94 87 ASN A N 1
ATOM 642 C CA . ASN A 1 87 ? -18.854 -9.169 15.973 1.00 95.94 87 ASN A CA 1
ATOM 643 C C . ASN A 1 87 ? -18.403 -7.787 15.478 1.00 95.94 87 ASN A C 1
ATOM 645 O O . ASN A 1 87 ? -17.266 -7.581 15.051 1.00 95.94 87 ASN A O 1
ATOM 649 N N . VAL A 1 88 ? -19.323 -6.823 15.555 1.00 95.88 88 VAL A N 1
ATOM 650 C CA . VAL A 1 88 ? -19.100 -5.444 15.094 1.00 95.88 88 VAL A CA 1
ATOM 651 C C . VAL A 1 88 ? -18.012 -4.734 15.908 1.00 95.88 88 VAL A C 1
ATOM 653 O O . VAL A 1 88 ? -17.274 -3.930 15.352 1.00 95.88 88 VAL A O 1
ATOM 656 N N . GLY A 1 89 ? -17.867 -5.048 17.199 1.00 96.62 89 GLY A N 1
ATOM 657 C CA . GLY A 1 89 ? -16.837 -4.443 18.048 1.00 96.62 89 GLY A CA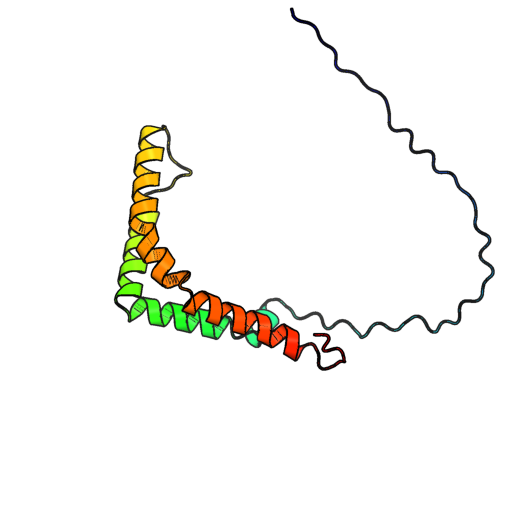 1
ATOM 658 C C . GLY A 1 89 ? -15.420 -4.867 17.657 1.00 96.62 89 GLY A C 1
ATOM 659 O O . GLY A 1 89 ? -14.514 -4.039 17.623 1.00 96.62 89 GLY A O 1
ATOM 660 N N . GLU A 1 90 ? -15.225 -6.141 17.318 1.00 95.62 90 GLU A N 1
ATOM 661 C CA . GLU A 1 90 ? -13.968 -6.642 16.748 1.00 95.62 90 GLU A CA 1
ATOM 662 C C . GLU A 1 90 ? -13.684 -6.029 15.380 1.00 95.62 90 GLU A C 1
ATOM 664 O O . GLU A 1 90 ? -12.553 -5.630 15.113 1.00 95.62 90 GLU A O 1
ATOM 669 N N . LEU A 1 91 ? -14.709 -5.901 14.532 1.00 96.00 91 LEU A N 1
ATOM 670 C CA . LEU A 1 91 ? -14.559 -5.263 13.229 1.00 96.00 91 LEU A CA 1
ATOM 671 C C . LEU A 1 91 ? -14.116 -3.803 13.357 1.00 96.00 91 LEU A C 1
ATOM 673 O O . LEU A 1 91 ? -13.195 -3.403 12.652 1.00 96.00 91 LEU A O 1
ATOM 677 N N . ASP A 1 92 ? -14.730 -3.034 14.257 1.00 96.75 92 ASP A N 1
ATOM 678 C CA . ASP A 1 92 ? -14.386 -1.627 14.482 1.00 96.75 92 ASP A CA 1
ATOM 679 C C . ASP A 1 92 ? -12.949 -1.468 15.002 1.00 96.75 92 ASP A C 1
ATOM 681 O O . ASP A 1 92 ? -12.172 -0.688 14.455 1.00 96.75 92 ASP A O 1
ATOM 685 N N . ARG A 1 93 ? -12.542 -2.286 15.982 1.00 95.38 93 ARG A N 1
ATOM 686 C CA . ARG A 1 93 ? -11.157 -2.297 16.491 1.00 95.38 93 ARG A CA 1
ATOM 687 C C . ARG A 1 93 ? -10.148 -2.667 15.407 1.00 95.38 93 ARG A C 1
ATOM 689 O O . ARG A 1 93 ? -9.128 -1.998 15.261 1.00 95.38 93 ARG A O 1
ATOM 696 N N . ASN A 1 94 ? -10.436 -3.708 14.625 1.00 96.88 94 ASN A N 1
ATOM 697 C CA . ASN A 1 94 ? -9.558 -4.119 13.533 1.00 96.88 94 ASN A CA 1
ATOM 698 C C . ASN A 1 94 ? -9.481 -3.017 12.472 1.00 96.88 94 ASN A C 1
ATOM 700 O O . ASN A 1 94 ? -8.390 -2.670 12.030 1.00 96.88 94 ASN A O 1
ATOM 704 N N . PHE A 1 95 ? -10.610 -2.413 12.104 1.00 96.06 95 PHE A N 1
ATOM 705 C CA . PHE A 1 95 ? -10.643 -1.299 11.163 1.00 96.06 95 PHE A CA 1
ATOM 706 C C . PHE A 1 95 ? -9.803 -0.106 11.644 1.00 96.06 95 PHE A C 1
ATOM 708 O O . PHE A 1 95 ? -9.009 0.428 10.868 1.00 96.06 95 PHE A O 1
ATOM 715 N N . GLN A 1 96 ? -9.909 0.268 12.922 1.00 96.69 96 GLN A N 1
ATOM 716 C CA . GLN A 1 96 ? -9.086 1.325 13.518 1.00 96.69 96 GLN A CA 1
ATOM 717 C C . GLN A 1 96 ? -7.591 1.003 13.407 1.00 96.69 96 GLN A C 1
ATOM 719 O O . GLN A 1 96 ? -6.821 1.851 12.956 1.00 96.69 96 GLN A O 1
ATOM 724 N N . GLN A 1 97 ? -7.183 -0.237 13.697 1.00 97.12 97 GLN A N 1
ATOM 725 C CA . GLN A 1 97 ? -5.784 -0.652 13.553 1.00 97.12 97 GLN A CA 1
ATOM 726 C C . GLN A 1 97 ? -5.281 -0.550 12.101 1.00 97.12 97 GLN A C 1
ATOM 728 O O . GLN A 1 97 ? -4.131 -0.165 11.859 1.00 97.12 97 GLN A O 1
ATOM 733 N N . HIS A 1 98 ? -6.139 -0.869 11.126 1.00 96.62 98 HIS A N 1
ATOM 734 C CA . HIS A 1 98 ? -5.840 -0.698 9.700 1.00 96.62 98 HIS A CA 1
ATOM 735 C C . HIS A 1 98 ? -5.664 0.774 9.323 1.00 96.62 98 HIS A C 1
ATOM 737 O O . HIS A 1 98 ? -4.706 1.106 8.621 1.00 96.62 98 HIS A O 1
ATOM 743 N N . GLU A 1 99 ? -6.530 1.665 9.809 1.00 97.31 99 GLU A N 1
ATOM 744 C CA . GLU A 1 99 ? -6.398 3.105 9.562 1.00 97.31 99 GLU A CA 1
ATOM 745 C C . GLU A 1 99 ? -5.140 3.697 10.220 1.00 97.31 99 GLU A C 1
ATOM 747 O O . GLU A 1 99 ? -4.456 4.500 9.582 1.00 97.31 99 GLU A O 1
ATOM 752 N N . GLU A 1 100 ? -4.756 3.246 11.419 1.00 97.25 100 GLU A N 1
ATOM 753 C CA . GLU A 1 100 ? -3.506 3.658 12.080 1.00 97.25 100 GLU A CA 1
ATOM 754 C C . GLU A 1 100 ? -2.250 3.276 11.284 1.00 97.25 100 GLU A C 1
ATOM 756 O O . GLU A 1 100 ? -1.297 4.054 11.213 1.00 97.25 100 GLU A O 1
ATOM 761 N N . CYS A 1 101 ? -2.247 2.092 10.663 1.00 97.12 101 CYS A N 1
ATOM 762 C CA . CYS A 1 101 ? -1.128 1.586 9.858 1.00 97.12 101 CYS A CA 1
ATOM 763 C C . CYS A 1 101 ? -1.104 2.153 8.428 1.00 97.12 101 CYS A C 1
ATOM 765 O O . CYS A 1 101 ? -0.105 2.046 7.700 1.00 97.12 101 CYS A O 1
ATOM 767 N N . ARG A 1 102 ? -2.222 2.735 7.980 1.00 96.06 102 ARG A N 1
ATOM 768 C CA . ARG A 1 102 ? -2.417 3.177 6.598 1.00 96.06 102 ARG A CA 1
ATOM 769 C C . ARG A 1 102 ? -1.389 4.211 6.127 1.00 96.06 102 ARG A C 1
ATOM 771 O O . ARG A 1 102 ? -0.930 4.078 4.987 1.00 96.06 102 ARG A O 1
ATOM 778 N N . PRO A 1 103 ? -0.997 5.235 6.912 1.00 96.75 103 PRO A N 1
ATOM 779 C CA . PRO A 1 103 ? -0.036 6.242 6.464 1.00 96.75 103 PRO A CA 1
ATOM 780 C C . PRO A 1 103 ? 1.338 5.652 6.133 1.00 96.75 103 PRO A C 1
ATOM 782 O O . PRO A 1 103 ? 1.908 5.971 5.087 1.00 96.75 103 PRO A O 1
ATOM 785 N N . GLN A 1 104 ? 1.852 4.754 6.976 1.00 96.75 104 GLN A N 1
ATOM 786 C CA . GLN A 1 104 ? 3.147 4.098 6.794 1.00 96.75 104 GLN A CA 1
ATOM 787 C C . GLN A 1 104 ? 3.113 3.249 5.520 1.00 96.75 104 GLN A C 1
ATOM 789 O O . GLN A 1 104 ? 3.964 3.422 4.641 1.00 96.75 104 GLN A O 1
ATOM 794 N N . MET A 1 105 ? 2.062 2.436 5.362 1.00 95.88 105 MET A N 1
ATOM 795 C CA . MET A 1 105 ? 1.840 1.598 4.181 1.00 95.88 105 MET A CA 1
ATOM 796 C C . MET A 1 105 ? 1.744 2.423 2.892 1.00 95.88 105 MET A C 1
ATOM 798 O O . MET A 1 105 ? 2.457 2.153 1.918 1.00 95.88 105 MET A O 1
ATOM 802 N N . ARG A 1 106 ? 0.914 3.476 2.880 1.00 95.62 106 ARG A N 1
ATOM 803 C CA . ARG A 1 106 ? 0.748 4.340 1.700 1.00 95.62 106 ARG A CA 1
ATOM 804 C C . ARG A 1 106 ? 2.026 5.095 1.367 1.00 95.62 106 ARG A C 1
ATOM 806 O O . ARG A 1 106 ? 2.375 5.168 0.192 1.00 95.62 106 ARG A O 1
ATOM 813 N N . SER A 1 107 ? 2.744 5.619 2.360 1.00 94.56 107 SER A N 1
ATOM 814 C CA . SER A 1 107 ? 3.992 6.352 2.115 1.00 94.56 107 SER A CA 1
ATOM 815 C C . SER A 1 107 ? 5.056 5.467 1.454 1.00 94.56 107 SER A C 1
ATOM 817 O O . SER A 1 107 ? 5.767 5.907 0.544 1.00 94.56 107 SER A O 1
ATOM 819 N N . PHE A 1 108 ? 5.137 4.197 1.861 1.00 95.81 108 PHE A N 1
ATOM 820 C CA . PHE A 1 108 ? 6.179 3.297 1.392 1.00 95.81 108 PHE A CA 1
ATOM 821 C C . PHE A 1 108 ? 5.856 2.670 0.031 1.00 95.81 108 PHE A C 1
ATOM 823 O O . PHE A 1 108 ? 6.698 2.719 -0.873 1.00 95.81 108 PHE A O 1
ATOM 830 N N . TYR A 1 109 ? 4.645 2.124 -0.132 1.00 94.44 109 TYR A N 1
ATOM 831 C CA . TYR A 1 109 ? 4.239 1.388 -1.335 1.00 94.44 109 TYR A CA 1
ATOM 832 C C . TYR A 1 109 ? 3.590 2.260 -2.405 1.00 94.44 109 TYR A C 1
ATOM 834 O O . TYR A 1 109 ? 3.771 2.017 -3.593 1.00 94.44 109 TYR A O 1
ATOM 842 N N . SER A 1 110 ? 2.832 3.272 -1.987 1.00 92.81 110 SER A N 1
ATOM 843 C CA . SER A 1 110 ? 1.948 4.053 -2.861 1.00 92.81 110 SER A CA 1
ATOM 844 C C . SER A 1 110 ? 2.294 5.542 -2.878 1.00 92.81 110 SER A C 1
ATOM 846 O O . SER A 1 110 ? 1.438 6.380 -3.164 1.00 92.81 110 SER A O 1
ATOM 848 N N . SER A 1 111 ? 3.539 5.910 -2.559 1.00 92.06 111 SER A N 1
ATOM 849 C CA . SER A 1 111 ? 3.968 7.299 -2.734 1.00 92.06 111 SER A CA 1
ATOM 850 C C . SER A 1 111 ? 3.966 7.675 -4.210 1.00 92.06 111 SER A C 1
ATOM 852 O O . SER A 1 111 ? 4.229 6.844 -5.078 1.00 92.06 111 SER A O 1
ATOM 854 N N . SER A 1 112 ? 3.746 8.958 -4.498 1.00 91.44 112 SER A N 1
ATOM 855 C CA . SER A 1 112 ? 3.771 9.502 -5.863 1.00 91.44 112 SER A CA 1
ATOM 856 C C . SER A 1 112 ? 5.017 9.076 -6.644 1.00 91.44 112 SER A C 1
ATOM 858 O O . SER A 1 112 ? 4.918 8.707 -7.810 1.00 91.44 112 SER A O 1
ATOM 860 N N . LYS A 1 113 ? 6.180 9.037 -5.981 1.00 89.31 113 LYS A N 1
ATOM 861 C CA . LYS A 1 113 ? 7.442 8.553 -6.557 1.00 89.31 113 LYS A CA 1
ATOM 862 C C . LYS A 1 113 ? 7.387 7.072 -6.943 1.00 89.31 113 LYS A C 1
ATOM 864 O O . LYS A 1 113 ? 7.840 6.723 -8.028 1.00 89.31 113 LYS A O 1
ATOM 869 N N . GLN A 1 114 ? 6.843 6.212 -6.080 1.00 88.88 114 GLN A N 1
ATOM 870 C CA . GLN A 1 114 ? 6.710 4.780 -6.369 1.00 88.88 114 GLN A CA 1
ATOM 871 C C . GLN A 1 114 ? 5.708 4.539 -7.492 1.00 88.88 114 GLN A C 1
ATOM 873 O O . GLN A 1 114 ? 6.013 3.808 -8.428 1.00 88.88 114 GLN A O 1
ATOM 878 N N . CYS A 1 115 ? 4.561 5.219 -7.452 1.00 89.19 115 CYS A N 1
ATOM 879 C CA . CYS A 1 115 ? 3.551 5.140 -8.501 1.00 89.19 115 CYS A CA 1
ATOM 880 C C . CYS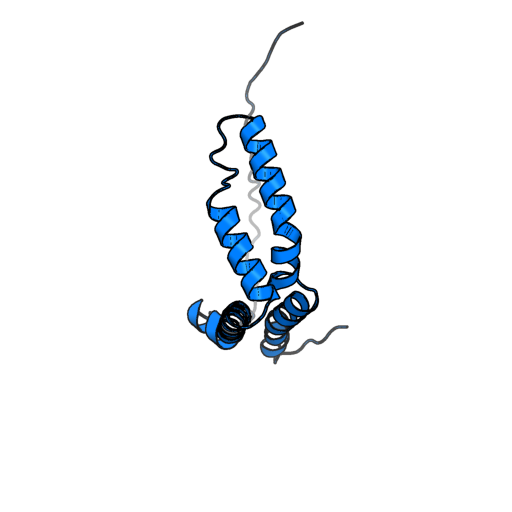 A 1 115 ? 4.101 5.620 -9.850 1.00 89.19 115 CYS A C 1
ATOM 882 O O . CYS A 1 115 ? 3.930 4.936 -10.852 1.00 89.19 115 CYS A O 1
ATOM 884 N N . ALA A 1 116 ? 4.821 6.747 -9.883 1.00 89.25 116 ALA A N 1
ATOM 885 C CA . ALA A 1 116 ? 5.459 7.245 -11.101 1.00 89.25 116 ALA A CA 1
ATOM 886 C C . ALA A 1 116 ? 6.541 6.284 -11.618 1.00 89.25 116 ALA A C 1
ATOM 888 O O . ALA A 1 116 ? 6.619 6.033 -12.817 1.00 89.25 116 ALA A O 1
ATOM 889 N N . SER A 1 117 ? 7.354 5.714 -10.723 1.00 86.38 117 SER A N 1
ATOM 890 C CA . SER A 1 117 ? 8.366 4.721 -11.094 1.00 86.38 117 SER A CA 1
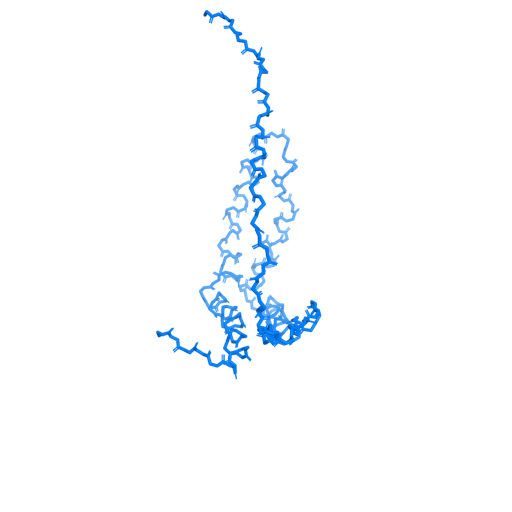ATOM 891 C C . SER A 1 117 ? 7.740 3.452 -11.671 1.00 86.38 117 SER A C 1
ATOM 893 O O . SER A 1 117 ? 8.218 2.963 -12.688 1.00 86.38 117 SER A O 1
ATOM 895 N N . LYS A 1 118 ? 6.670 2.936 -11.055 1.00 85.56 118 LYS A N 1
ATOM 896 C CA . LYS A 1 118 ? 5.926 1.768 -11.545 1.00 85.56 118 LYS A CA 1
ATOM 897 C C . LYS A 1 118 ? 5.290 2.061 -12.905 1.00 85.56 118 LYS A C 1
ATOM 899 O O . LYS A 1 118 ? 5.511 1.314 -13.848 1.00 85.56 118 LYS A O 1
ATOM 904 N N . ARG A 1 119 ? 4.616 3.209 -13.035 1.00 86.25 119 ARG A N 1
ATOM 905 C CA . ARG A 1 119 ? 3.985 3.653 -14.286 1.00 86.25 119 ARG A CA 1
ATOM 906 C C . ARG A 1 119 ? 4.988 3.793 -15.430 1.00 86.25 119 ARG A C 1
ATOM 908 O O . ARG A 1 119 ? 4.672 3.451 -16.558 1.00 86.25 119 ARG A O 1
ATOM 915 N N . ARG A 1 120 ? 6.205 4.277 -15.167 1.00 85.88 120 ARG A N 1
ATOM 916 C CA . ARG A 1 120 ? 7.259 4.346 -16.194 1.00 85.88 120 ARG A CA 1
ATOM 917 C C . ARG A 1 120 ? 7.637 2.969 -16.733 1.00 85.88 120 ARG A C 1
ATOM 919 O O . ARG A 1 120 ? 7.843 2.846 -17.933 1.00 85.88 120 ARG A O 1
ATOM 926 N N . LEU A 1 121 ? 7.729 1.964 -15.865 1.00 82.44 121 LEU A N 1
ATOM 927 C CA . LEU A 1 121 ? 8.025 0.591 -16.284 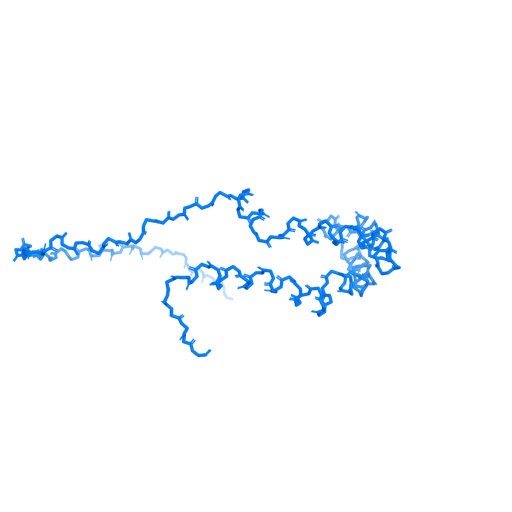1.00 82.44 121 LEU A CA 1
ATOM 928 C C . LEU A 1 121 ? 6.880 0.015 -17.122 1.00 82.44 121 LEU A C 1
ATOM 930 O O . LEU A 1 121 ? 7.134 -0.593 -18.150 1.00 82.44 121 LEU A O 1
ATOM 934 N N . GLU A 1 122 ? 5.635 0.288 -16.730 1.00 77.88 122 GLU A N 1
ATOM 935 C CA . GLU A 1 122 ? 4.441 -0.111 -17.489 1.00 77.88 122 GLU A CA 1
ATOM 936 C C . GLU A 1 122 ? 4.377 0.569 -18.874 1.00 77.88 122 GLU A C 1
ATOM 938 O O . GLU A 1 122 ? 4.039 -0.077 -19.857 1.00 77.88 122 GLU A O 1
ATOM 943 N N . LEU A 1 123 ? 4.731 1.859 -18.972 1.00 75.88 123 LEU A N 1
ATOM 944 C CA . LEU A 1 123 ? 4.655 2.636 -20.220 1.00 75.88 123 LEU A CA 1
ATOM 945 C C . LEU A 1 123 ? 5.819 2.405 -21.187 1.00 75.88 123 LEU A C 1
ATOM 947 O O . LEU A 1 123 ? 5.623 2.542 -22.392 1.00 75.88 123 LEU A O 1
ATOM 951 N N . THR A 1 124 ? 7.017 2.083 -20.688 1.00 67.62 124 THR A N 1
ATOM 952 C CA . THR A 1 124 ? 8.188 1.843 -21.555 1.00 67.62 124 THR A CA 1
ATOM 953 C C . THR A 1 124 ? 7.892 0.723 -22.561 1.00 67.62 124 THR A C 1
ATOM 955 O O . THR A 1 124 ? 8.289 0.815 -23.714 1.00 67.62 124 THR A O 1
ATOM 958 N N . GLU A 1 125 ? 7.072 -0.257 -22.189 1.00 56.75 125 GLU A N 1
ATOM 959 C CA . GLU A 1 125 ? 6.706 -1.385 -23.051 1.00 56.75 125 GLU A CA 1
ATOM 960 C C . GLU A 1 125 ? 5.630 -1.046 -24.093 1.00 56.75 125 GLU A C 1
ATOM 962 O O . GLU A 1 125 ? 5.660 -1.613 -25.184 1.00 56.75 125 GLU A O 1
ATOM 967 N N . CYS A 1 126 ? 4.724 -0.091 -23.831 1.00 50.88 126 CYS A N 1
ATOM 968 C CA . CYS A 1 126 ? 3.793 0.383 -24.867 1.00 50.88 126 CYS A CA 1
ATOM 969 C C . CYS A 1 126 ? 4.543 1.044 -26.032 1.00 50.88 126 CYS A C 1
ATOM 971 O O . CYS A 1 126 ? 4.113 0.931 -27.172 1.00 50.88 126 CYS A O 1
ATOM 973 N N . CYS A 1 127 ? 5.668 1.712 -25.751 1.00 44.62 127 CYS A N 1
ATOM 974 C CA . CYS A 1 127 ? 6.493 2.336 -26.785 1.00 44.62 127 CYS A CA 1
ATOM 975 C C . CYS A 1 127 ? 7.514 1.371 -27.413 1.00 44.62 127 CYS A C 1
ATOM 977 O O . CYS A 1 127 ? 7.865 1.532 -28.576 1.00 44.62 127 CYS A O 1
ATOM 979 N N . SER A 1 128 ? 7.989 0.358 -26.681 1.00 48.06 128 SER A N 1
ATOM 980 C CA . SER A 1 128 ? 8.893 -0.668 -27.233 1.00 48.06 128 SER A CA 1
ATOM 981 C C . SER A 1 128 ? 8.179 -1.724 -28.083 1.00 48.06 128 SER A C 1
ATOM 983 O O . SER A 1 128 ? 8.827 -2.429 -28.848 1.00 48.06 128 SER A O 1
ATOM 985 N N . THR A 1 129 ? 6.851 -1.823 -27.985 1.00 47.84 129 THR A N 1
ATOM 986 C CA . THR A 1 129 ? 6.019 -2.655 -28.871 1.00 47.84 129 THR A CA 1
ATOM 987 C C . THR A 1 129 ? 5.508 -1.900 -30.104 1.00 47.84 129 THR A C 1
ATOM 989 O O . THR A 1 129 ? 4.920 -2.515 -30.990 1.00 47.84 129 THR A O 1
ATOM 992 N N . SER A 1 130 ? 5.772 -0.591 -30.208 1.00 42.03 130 SER A N 1
ATOM 993 C CA . SER A 1 130 ? 5.308 0.278 -31.298 1.00 42.03 130 SER A CA 1
ATOM 994 C C . SER A 1 130 ? 6.381 0.633 -32.339 1.00 42.03 130 SER A C 1
ATOM 996 O O . SER A 1 130 ? 6.257 1.653 -33.013 1.00 42.03 130 SER A O 1
ATOM 998 N N . ASP A 1 131 ? 7.381 -0.230 -32.565 1.00 40.31 131 ASP A N 1
ATOM 999 C CA . ASP A 1 131 ? 8.228 -0.160 -33.778 1.00 40.31 131 ASP A CA 1
ATOM 1000 C C . ASP A 1 131 ? 7.470 -0.543 -35.071 1.00 40.31 131 ASP A C 1
ATOM 1002 O O . ASP A 1 131 ? 8.049 -0.720 -36.141 1.00 40.31 131 ASP A O 1
ATOM 1006 N N . LEU A 1 132 ? 6.140 -0.584 -35.010 1.00 46.81 132 LEU A N 1
ATOM 1007 C CA . LEU A 1 132 ? 5.283 -0.311 -36.147 1.00 46.81 132 LEU A CA 1
ATOM 1008 C C . LEU A 1 132 ? 4.377 0.861 -35.783 1.00 46.81 132 LEU A C 1
ATOM 1010 O O . LEU A 1 132 ? 3.390 0.694 -35.078 1.00 46.81 132 LEU A O 1
ATOM 1014 N N . SER A 1 133 ? 4.755 2.037 -36.293 1.00 49.66 133 SER A N 1
ATOM 1015 C CA . SER A 1 133 ? 3.840 3.057 -36.806 1.00 49.66 133 SER A CA 1
ATOM 1016 C C . SER A 1 133 ? 2.560 3.244 -35.982 1.00 49.66 133 SER A C 1
ATOM 1018 O O . SER A 1 133 ? 1.571 2.556 -36.224 1.00 49.66 133 SER A O 1
ATOM 1020 N N . VAL A 1 134 ? 2.560 4.241 -35.094 1.00 43.31 134 VAL A N 1
ATOM 1021 C CA . VAL A 1 134 ? 1.522 5.285 -34.967 1.00 43.31 134 VAL A CA 1
ATOM 1022 C C . VAL A 1 134 ? 1.735 5.997 -33.627 1.00 43.31 134 VAL A C 1
ATOM 1024 O O . VAL A 1 134 ? 1.279 5.565 -32.573 1.00 43.31 134 VAL A O 1
ATOM 1027 N N . CYS A 1 135 ? 2.432 7.131 -33.681 1.00 33.41 135 CYS A N 1
ATOM 1028 C CA . CYS A 1 135 ? 2.291 8.173 -32.672 1.00 33.41 135 CYS A CA 1
ATOM 1029 C C . CYS A 1 135 ? 1.149 9.085 -33.132 1.00 33.41 135 CYS A C 1
ATOM 1031 O O . CYS A 1 135 ? 1.336 9.862 -34.069 1.00 33.41 135 CYS A O 1
ATOM 1033 N N . TYR A 1 136 ? -0.019 8.993 -32.494 1.00 37.50 136 TYR A N 1
ATOM 1034 C CA . TYR A 1 136 ? -1.001 10.077 -32.505 1.00 37.50 136 TYR A CA 1
ATOM 1035 C C . TYR A 1 136 ? -1.110 10.685 -31.104 1.00 37.50 136 TYR A C 1
ATOM 1037 O O . TYR A 1 136 ? -1.381 9.971 -30.137 1.00 37.50 136 TYR A O 1
ATOM 1045 N N . TYR A 1 137 ? -0.962 12.015 -31.111 1.00 41.03 137 TYR A N 1
ATOM 1046 C CA . TYR A 1 137 ? -1.072 13.036 -30.060 1.00 41.03 137 TYR A CA 1
ATOM 1047 C C . TYR A 1 137 ? 0.151 13.276 -29.172 1.00 41.03 137 TYR A C 1
ATOM 1049 O O . TYR A 1 137 ? 0.357 12.553 -28.176 1.00 41.03 137 TYR A O 1
#

pLDDT: mean 74.06, std 21.84, range [33.41, 97.69]

Foldseek 3Di:
DDDDDDDDDDDDPPPPDDDDDDDDPPDPVPVPDPDDPDDDPVRVCVQLCVVVLVVVLVVCLVPDPLSVLLVVLVVQLVPQDCVPDPDPVSNVVSVVSCVVSVVSNCVSCPPPVNVVVSVCSVVVVVVVVVPDDDDDD

Sequence (137 aa):
MFTTDLADSLIHCSILEDAMDMDDAVDSGCLRLPETCTLGPKEIAKSIGLASFTSSLANKKKRSSAGHQASHAEEVLLGYSLHHCQNVGELDRNFQQHEECRPQMRSFYSSSKQCASKRRLELTECCSTSDLSVCYY

Secondary structure (DSSP, 8-state):
---------------------------S------------HHHHHHHTSHHHHHHHHHHHHHHSHHHHHHHHHHHHHHT--GGG--SHHHHHHHHHHHHHHHHHHHHHHS-HHHHHHHHHHHHHHHHHT--SS----

Organism: Mucor circinelloides f. lusitanicus (NCBI:txid29924)